Protein AF-A0A526PU59-F1 (afdb_monomer_lite)

pLDDT: mean 78.86, std 17.35, range [41.62, 95.44]

Secondary structure (DSSP, 8-state):
--HHHHHHHHHHHHHHHTTPPPEEEESSSGGGPEEEEPPHHHHHHHHHHHHHHHHHHHHHHSPPPTTS---------------

Structure (mmCIF, N/CA/C/O backbone):
data_AF-A0A526PU59-F1
#
_entry.id   AF-A0A526PU59-F1
#
loop_
_atom_site.group_PDB
_atom_site.id
_atom_site.type_symbol
_atom_site.label_atom_id
_atom_site.label_alt_id
_atom_site.label_comp_id
_atom_site.label_asym_id
_atom_site.label_entity_id
_atom_site.label_seq_id
_atom_site.pdbx_PDB_ins_code
_atom_site.Cartn_x
_atom_site.Cartn_y
_atom_site.Cartn_z
_atom_site.occupancy
_atom_site.B_iso_or_equiv
_atom_site.auth_seq_id
_atom_site.auth_comp_id
_atom_site.auth_asym_id
_atom_site.auth_atom_id
_atom_site.pdbx_PDB_model_num
ATOM 1 N N . MET A 1 1 ? 7.434 -1.201 -19.762 1.00 61.69 1 MET A N 1
ATOM 2 C CA . MET A 1 1 ? 6.733 -0.093 -19.068 1.00 61.69 1 MET A CA 1
ATOM 3 C C . MET A 1 1 ? 7.400 1.222 -19.451 1.00 61.69 1 MET A C 1
ATOM 5 O O . MET A 1 1 ? 8.577 1.184 -19.782 1.00 61.69 1 MET A O 1
ATOM 9 N N . SER A 1 2 ? 6.676 2.346 -19.483 1.00 79.50 2 SER A N 1
ATOM 10 C CA . SER A 1 2 ? 7.250 3.644 -19.873 1.00 79.50 2 SER A CA 1
ATOM 11 C C . SER A 1 2 ? 8.015 4.291 -18.710 1.00 79.50 2 SER A C 1
ATOM 13 O O . SER A 1 2 ? 7.744 4.004 -17.546 1.00 79.50 2 SER A O 1
ATOM 15 N N . GLU A 1 3 ? 8.943 5.201 -19.008 1.00 82.50 3 GLU A N 1
ATOM 16 C CA . GLU A 1 3 ? 9.663 6.015 -18.009 1.00 82.50 3 GLU A CA 1
ATOM 17 C C . GLU A 1 3 ? 8.703 6.763 -17.062 1.00 82.50 3 GLU A C 1
ATOM 19 O O . GLU A 1 3 ? 8.967 6.932 -15.872 1.00 82.50 3 GLU A O 1
ATOM 24 N N . ALA A 1 4 ? 7.532 7.158 -17.573 1.00 85.50 4 ALA A N 1
ATOM 25 C CA . ALA A 1 4 ? 6.462 7.746 -16.775 1.00 85.50 4 ALA A CA 1
ATOM 26 C C . ALA A 1 4 ? 5.963 6.796 -15.673 1.00 85.50 4 ALA A C 1
ATOM 28 O O . ALA A 1 4 ? 5.701 7.238 -14.559 1.00 85.50 4 ALA A O 1
ATOM 29 N N . THR A 1 5 ? 5.880 5.494 -15.956 1.00 84.19 5 THR A N 1
ATOM 30 C CA . THR A 1 5 ? 5.465 4.488 -14.975 1.00 84.19 5 THR A CA 1
ATOM 31 C C . THR A 1 5 ? 6.502 4.298 -13.869 1.00 84.19 5 THR A C 1
ATOM 33 O O . THR A 1 5 ? 6.131 4.225 -12.705 1.00 84.19 5 THR A O 1
ATOM 36 N N . ILE A 1 6 ? 7.797 4.269 -14.200 1.00 85.81 6 ILE A N 1
ATOM 37 C CA . ILE A 1 6 ? 8.871 4.116 -13.200 1.00 85.81 6 ILE A CA 1
ATOM 38 C C . ILE A 1 6 ? 8.899 5.321 -12.249 1.00 85.81 6 ILE A C 1
ATOM 40 O O . ILE A 1 6 ? 8.924 5.158 -11.031 1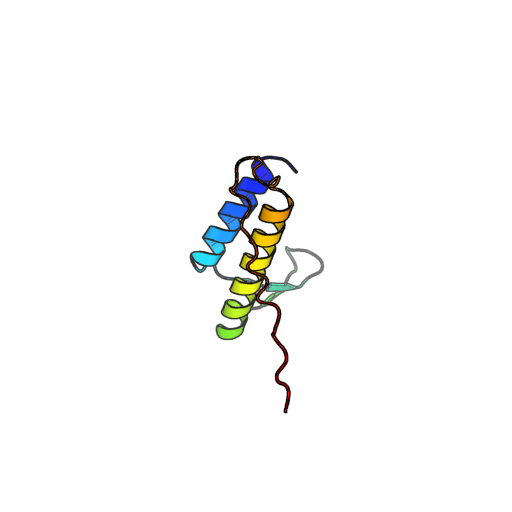.00 85.81 6 ILE A O 1
ATOM 44 N N . ARG A 1 7 ? 8.808 6.539 -12.795 1.00 88.75 7 ARG A N 1
ATOM 45 C CA . ARG A 1 7 ? 8.701 7.772 -12.000 1.00 88.75 7 ARG A CA 1
ATOM 46 C C . ARG A 1 7 ? 7.474 7.769 -11.088 1.00 88.75 7 ARG A C 1
ATOM 48 O O . ARG A 1 7 ? 7.595 8.106 -9.916 1.00 88.75 7 ARG A O 1
ATOM 55 N N . HIS A 1 8 ? 6.323 7.336 -11.599 1.00 89.69 8 HIS A N 1
ATOM 56 C CA . HIS A 1 8 ? 5.105 7.218 -10.800 1.00 89.69 8 HIS A CA 1
ATOM 57 C C . HIS A 1 8 ? 5.276 6.267 -9.602 1.00 89.69 8 HIS A C 1
ATOM 59 O O . HIS A 1 8 ? 4.816 6.563 -8.497 1.00 89.69 8 HIS A O 1
ATOM 65 N N . TRP A 1 9 ? 5.975 5.145 -9.790 1.00 89.44 9 TRP A N 1
ATOM 66 C CA . TRP A 1 9 ? 6.270 4.213 -8.702 1.00 89.44 9 TRP A CA 1
ATOM 67 C C . TRP A 1 9 ? 7.219 4.806 -7.656 1.00 89.44 9 TRP A C 1
ATOM 69 O O . TRP A 1 9 ? 6.963 4.659 -6.461 1.00 89.44 9 TRP A O 1
ATOM 79 N N . HIS A 1 10 ? 8.245 5.551 -8.076 1.00 91.75 10 HIS A N 1
ATOM 80 C CA . HIS A 1 10 ? 9.106 6.291 -7.147 1.00 91.75 10 HIS A CA 1
ATOM 81 C C . HIS A 1 10 ? 8.326 7.323 -6.325 1.00 91.75 10 HIS A C 1
ATOM 83 O O . HIS A 1 10 ? 8.448 7.348 -5.102 1.00 91.75 10 HIS A O 1
ATOM 89 N N . GLU A 1 11 ? 7.481 8.131 -6.969 1.00 94.38 11 GLU A N 1
ATOM 90 C CA . GLU A 1 11 ? 6.624 9.102 -6.277 1.00 94.38 11 GLU A CA 1
ATOM 91 C C . GLU A 1 11 ? 5.694 8.418 -5.268 1.00 94.38 11 GLU A C 1
ATOM 93 O O . GLU A 1 11 ? 5.488 8.916 -4.161 1.00 94.38 11 GLU A O 1
ATOM 98 N N . THR A 1 12 ? 5.159 7.249 -5.624 1.00 92.19 12 THR A N 1
ATOM 99 C CA . THR A 1 12 ? 4.304 6.455 -4.735 1.00 92.19 12 THR A CA 1
ATOM 100 C C . THR A 1 12 ? 5.072 5.964 -3.506 1.00 92.19 12 THR A C 1
ATOM 102 O O . THR A 1 12 ? 4.576 6.101 -2.387 1.00 92.19 12 THR A O 1
ATOM 105 N N . ALA A 1 13 ? 6.294 5.452 -3.673 1.00 93.19 13 ALA A N 1
ATOM 106 C CA . ALA A 1 13 ? 7.130 5.030 -2.550 1.00 93.19 13 ALA A CA 1
ATOM 107 C C . ALA A 1 13 ? 7.466 6.200 -1.607 1.00 93.19 13 ALA A C 1
ATOM 109 O O . ALA A 1 13 ? 7.358 6.056 -0.388 1.00 93.19 13 ALA A O 1
ATOM 110 N N . GLU A 1 14 ?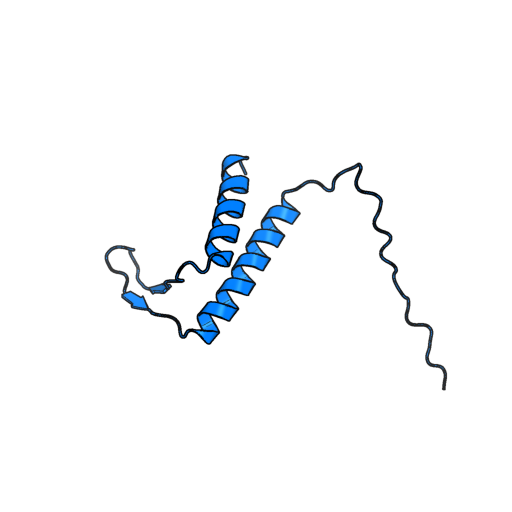 7.800 7.377 -2.147 1.00 94.75 14 GLU A N 1
ATOM 111 C CA . GLU A 1 14 ? 8.068 8.574 -1.335 1.00 94.75 14 GLU A CA 1
ATOM 112 C C . GLU A 1 14 ? 6.839 9.035 -0.549 1.00 94.75 14 GLU A C 1
ATOM 114 O O . GLU A 1 14 ? 6.931 9.345 0.639 1.00 94.75 14 GLU A O 1
ATOM 119 N N . ARG A 1 15 ? 5.658 9.010 -1.170 1.00 94.19 15 ARG A N 1
ATOM 120 C CA . ARG A 1 15 ? 4.388 9.319 -0.498 1.00 94.19 15 ARG A CA 1
ATOM 121 C C . ARG A 1 15 ? 4.097 8.361 0.657 1.00 94.19 15 ARG A C 1
ATOM 123 O O . ARG A 1 15 ? 3.717 8.793 1.749 1.00 94.19 15 ARG A O 1
ATOM 130 N N . LEU A 1 16 ? 4.341 7.065 0.452 1.00 93.25 16 LEU A N 1
ATOM 131 C CA . LEU A 1 16 ? 4.218 6.058 1.504 1.00 93.25 16 LEU A CA 1
ATOM 132 C C . LEU A 1 16 ? 5.193 6.335 2.656 1.00 93.25 16 LEU A C 1
ATOM 134 O O . LEU A 1 16 ? 4.759 6.336 3.810 1.00 93.25 16 LEU A O 1
ATOM 138 N N . ARG A 1 17 ? 6.469 6.638 2.371 1.00 92.81 17 ARG A N 1
ATOM 139 C CA . ARG A 1 17 ? 7.474 7.020 3.386 1.00 92.81 17 ARG A CA 1
ATOM 140 C C . ARG A 1 17 ? 7.097 8.301 4.130 1.00 92.81 17 ARG A C 1
ATOM 142 O O . ARG A 1 17 ? 7.289 8.371 5.342 1.00 92.81 17 ARG A O 1
ATOM 149 N N . GLY A 1 18 ? 6.492 9.261 3.431 1.00 92.62 18 GLY A N 1
ATOM 150 C CA . GLY A 1 18 ? 5.945 10.500 3.990 1.00 92.62 18 GLY A CA 1
ATOM 151 C C . GLY A 1 18 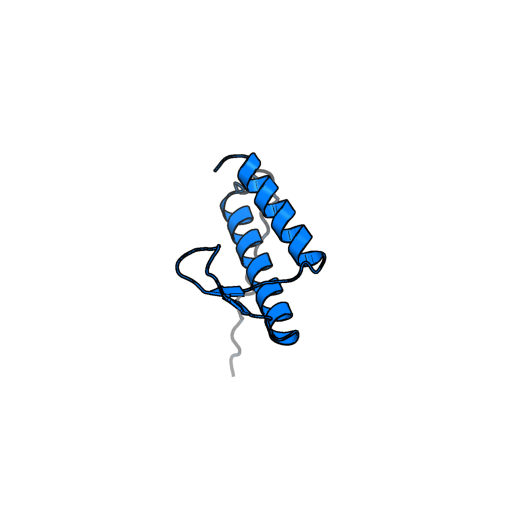? 4.750 10.300 4.927 1.00 92.62 18 GLY A C 1
ATOM 152 O O . GLY A 1 18 ? 4.277 11.260 5.531 1.00 92.62 18 GLY A O 1
ATOM 153 N N . GLY A 1 19 ? 4.271 9.063 5.086 1.00 89.94 19 GLY A N 1
ATOM 154 C CA . GLY A 1 19 ? 3.217 8.730 6.034 1.00 89.94 19 GLY A CA 1
ATOM 155 C C . GLY A 1 19 ? 1.816 8.922 5.473 1.00 89.94 19 GLY A C 1
ATOM 156 O O . GLY A 1 19 ? 0.877 9.068 6.256 1.00 89.94 19 GLY A O 1
ATOM 157 N N . GLU A 1 20 ? 1.654 8.888 4.146 1.00 88.44 20 GLU A N 1
ATOM 158 C CA . GLU A 1 20 ? 0.328 8.981 3.547 1.00 88.44 20 GLU A CA 1
ATOM 159 C C . GLU A 1 20 ? -0.633 7.930 4.154 1.00 88.44 20 GLU A C 1
ATOM 161 O O . GLU A 1 20 ? -0.224 6.780 4.404 1.00 88.44 20 GLU A O 1
ATOM 166 N N . PRO A 1 21 ? -1.894 8.308 4.460 1.00 85.75 21 PRO A N 1
ATOM 167 C CA . PRO A 1 21 ? -2.873 7.384 5.014 1.00 85.75 21 PRO A CA 1
ATOM 168 C C . PRO A 1 21 ? -3.190 6.246 4.042 1.00 85.75 21 PRO A C 1
ATOM 170 O O . PRO A 1 21 ? -3.578 6.479 2.899 1.00 85.75 21 PRO A O 1
ATOM 173 N N . LEU A 1 22 ? -3.098 5.009 4.530 1.00 90.06 22 LEU A N 1
ATOM 174 C CA . LEU A 1 22 ? -3.562 3.834 3.800 1.00 90.06 22 LEU A CA 1
ATOM 175 C C . LEU A 1 22 ? -5.058 3.634 4.046 1.00 90.06 22 LEU A C 1
ATOM 177 O O . LEU A 1 22 ? -5.499 3.576 5.196 1.00 90.06 22 LEU A O 1
ATOM 181 N N . ARG A 1 23 ? -5.822 3.506 2.960 1.00 86.94 23 ARG A N 1
ATOM 182 C CA . ARG A 1 23 ? -7.269 3.270 2.980 1.00 86.94 23 ARG A CA 1
ATOM 183 C C . ARG A 1 23 ? -7.563 1.956 2.281 1.00 86.94 23 ARG A C 1
ATOM 185 O O . ARG A 1 23 ? -7.104 1.744 1.161 1.00 86.94 23 ARG A O 1
ATOM 192 N N . LEU A 1 24 ? -8.333 1.092 2.932 1.00 87.56 24 LEU A N 1
ATOM 193 C CA . LEU A 1 24 ? -8.825 -0.131 2.315 1.00 87.56 24 LEU A CA 1
ATOM 194 C C . LEU A 1 24 ? -10.263 0.103 1.860 1.00 87.56 24 LEU A C 1
ATOM 196 O O . LEU A 1 24 ? -11.135 0.374 2.682 1.00 87.56 24 LEU A O 1
ATOM 200 N N . LEU A 1 25 ? -10.497 0.002 0.555 1.00 90.56 25 LEU A N 1
ATOM 201 C CA . LEU A 1 25 ? -11.824 0.114 -0.043 1.00 90.56 25 LEU A CA 1
ATOM 202 C C . LEU A 1 25 ? -12.327 -1.287 -0.395 1.00 90.56 25 LEU A C 1
ATOM 204 O O . LEU A 1 25 ? -11.660 -2.010 -1.133 1.00 90.56 25 LEU A O 1
ATOM 208 N N . ILE A 1 26 ? -13.495 -1.670 0.123 1.00 89.19 26 ILE A N 1
ATOM 209 C CA . ILE A 1 26 ? -14.132 -2.959 -0.174 1.00 89.19 26 ILE A CA 1
ATOM 210 C C . ILE A 1 26 ? -15.466 -2.714 -0.870 1.00 89.19 26 ILE A C 1
ATOM 212 O O . ILE A 1 26 ? -16.394 -2.169 -0.278 1.00 89.19 26 ILE A O 1
ATOM 216 N N . GLY A 1 27 ? -15.576 -3.141 -2.124 1.00 88.88 27 GLY A N 1
ATOM 217 C CA . GLY A 1 27 ? -16.817 -3.089 -2.889 1.00 88.88 27 GLY A CA 1
ATOM 218 C C . GLY A 1 27 ? -16.613 -3.504 -4.341 1.00 88.88 27 GLY A C 1
ATOM 219 O O . GLY A 1 27 ? -15.489 -3.539 -4.830 1.00 88.88 27 GLY A O 1
ATOM 220 N N . ASP A 1 28 ? -17.717 -3.794 -5.028 1.00 87.00 28 ASP A N 1
ATOM 221 C CA . ASP A 1 28 ? -17.715 -4.145 -6.458 1.00 87.00 28 ASP A CA 1
ATOM 222 C C . ASP A 1 28 ? -17.388 -2.931 -7.350 1.00 87.00 28 ASP A C 1
ATOM 224 O O . ASP A 1 28 ? -16.824 -3.045 -8.435 1.00 87.00 28 ASP A O 1
ATOM 228 N N . ARG A 1 29 ? -17.719 -1.723 -6.877 1.00 87.50 29 ARG A N 1
ATOM 229 C CA . ARG A 1 29 ? -17.432 -0.457 -7.562 1.00 87.50 29 ARG A CA 1
ATOM 230 C C . ARG A 1 29 ? -16.942 0.575 -6.559 1.00 87.50 29 ARG A C 1
ATOM 232 O O . ARG A 1 29 ? -17.477 0.652 -5.457 1.00 87.50 29 ARG A O 1
ATOM 239 N N . LEU A 1 30 ? -15.992 1.417 -6.972 1.00 79.81 30 LEU A N 1
ATOM 240 C CA . LEU A 1 30 ? -15.405 2.479 -6.139 1.00 79.81 30 LEU A CA 1
ATOM 241 C C . LEU A 1 30 ? -16.455 3.394 -5.493 1.00 79.81 30 LEU A C 1
ATOM 243 O O . LEU A 1 30 ? -16.349 3.734 -4.325 1.00 79.81 30 LEU A O 1
ATOM 247 N N . TYR A 1 31 ? -17.501 3.766 -6.231 1.00 82.56 31 TYR A N 1
ATOM 248 C CA . TYR A 1 31 ? -18.545 4.651 -5.704 1.00 82.56 31 TYR A CA 1
ATOM 249 C C . TYR A 1 31 ? -19.494 3.966 -4.700 1.00 82.56 31 TYR A C 1
ATOM 251 O O . TYR A 1 31 ? -20.265 4.649 -4.037 1.00 82.56 31 TYR A O 1
ATOM 259 N N . ASN A 1 32 ? -19.437 2.635 -4.591 1.00 84.81 32 ASN A N 1
ATOM 260 C CA . ASN A 1 32 ? -20.216 1.816 -3.659 1.00 84.81 32 ASN A CA 1
ATOM 261 C C . ASN A 1 32 ? -19.309 1.065 -2.664 1.00 84.81 32 ASN A C 1
ATOM 263 O O . ASN A 1 32 ? -19.745 0.088 -2.057 1.00 84.81 32 ASN A O 1
ATOM 267 N N . SER A 1 33 ? -18.041 1.461 -2.524 1.00 90.50 33 SER A N 1
ATOM 268 C CA . SER A 1 33 ? -17.119 0.785 -1.614 1.00 90.50 33 SER A CA 1
ATOM 269 C C . SER A 1 33 ? -17.264 1.285 -0.183 1.00 90.50 33 SER A C 1
ATOM 271 O O . SER A 1 33 ? -17.366 2.488 0.052 1.00 90.50 33 SER A O 1
ATOM 273 N N . SER A 1 34 ? -17.172 0.364 0.769 1.00 90.44 34 SER A N 1
ATOM 274 C CA . SER A 1 34 ? -16.970 0.687 2.177 1.00 90.44 34 SER A CA 1
ATOM 275 C C . SER A 1 34 ? -15.495 0.979 2.432 1.00 90.44 34 SER A C 1
ATOM 277 O O . SER A 1 34 ? -14.629 0.194 2.039 1.00 90.44 34 SER A O 1
ATOM 279 N N . GLU A 1 35 ? -15.207 2.088 3.111 1.00 90.19 35 GLU A N 1
ATOM 280 C CA . GLU A 1 35 ? -13.857 2.422 3.569 1.00 90.19 35 GLU A CA 1
ATOM 281 C C . GLU A 1 35 ? -13.605 1.806 4.950 1.00 90.19 35 GLU A C 1
ATOM 283 O O . GLU A 1 35 ? -14.380 2.003 5.886 1.00 90.19 35 GLU A O 1
ATOM 288 N N . ILE A 1 36 ? -12.507 1.061 5.077 1.00 88.38 36 ILE A N 1
ATOM 289 C CA . ILE A 1 36 ? -12.048 0.489 6.341 1.00 88.38 36 ILE A CA 1
ATOM 290 C C . ILE A 1 36 ? -10.780 1.212 6.776 1.00 88.38 36 ILE A C 1
ATOM 292 O O . ILE A 1 36 ? -9.763 1.216 6.075 1.00 88.38 36 ILE A O 1
ATOM 296 N N . MET A 1 37 ? -10.836 1.777 7.981 1.00 85.62 37 MET A N 1
ATOM 297 C CA . MET A 1 37 ? -9.654 2.289 8.656 1.00 85.62 37 MET A CA 1
ATOM 298 C C . MET A 1 37 ? -8.828 1.136 9.216 1.00 85.62 37 MET A C 1
ATOM 300 O O . MET A 1 37 ? -9.298 0.341 10.030 1.00 85.62 37 MET A O 1
ATOM 304 N N . LEU A 1 38 ? -7.573 1.067 8.790 1.00 88.38 38 LEU A N 1
ATOM 305 C CA . LEU A 1 38 ? -6.625 0.084 9.289 1.00 88.38 38 LEU A CA 1
ATOM 306 C C . LEU A 1 38 ? -6.150 0.458 10.697 1.00 88.38 38 LEU A C 1
ATOM 308 O O . LEU A 1 38 ? -5.897 1.627 10.995 1.00 88.38 38 LEU A O 1
ATOM 312 N N . ALA A 1 39 ? -5.959 -0.546 11.554 1.00 90.50 39 ALA A N 1
ATOM 313 C CA . ALA A 1 39 ? -5.293 -0.344 12.835 1.00 90.50 39 ALA A CA 1
ATOM 314 C C . ALA A 1 39 ? -3.870 0.194 12.607 1.00 90.50 39 ALA A C 1
ATOM 316 O O . ALA A 1 39 ? -3.150 -0.305 11.741 1.00 90.50 39 ALA A O 1
ATOM 317 N N . ALA A 1 40 ? -3.445 1.183 13.398 1.00 89.38 40 ALA A N 1
ATOM 318 C CA . ALA A 1 40 ? -2.175 1.880 13.176 1.00 89.38 40 ALA A CA 1
ATOM 319 C C . ALA A 1 40 ? -0.942 0.949 13.074 1.00 89.38 40 ALA A C 1
ATOM 321 O O . ALA A 1 40 ? -0.146 1.145 12.152 1.00 89.38 40 ALA A O 1
ATOM 322 N N . PRO A 1 41 ? -0.784 -0.096 13.919 1.00 92.44 41 PRO A N 1
ATOM 323 C CA . PRO A 1 41 ? 0.331 -1.035 13.779 1.00 92.44 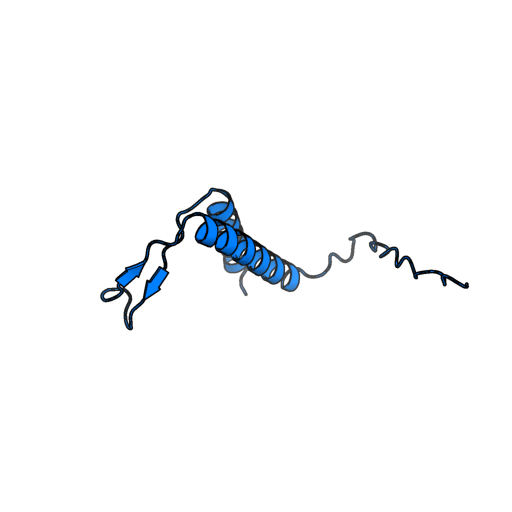41 PRO A CA 1
ATOM 324 C C . PRO A 1 41 ? 0.283 -1.826 12.466 1.00 92.44 41 PRO A C 1
ATOM 326 O O . PRO A 1 41 ? 1.309 -2.019 11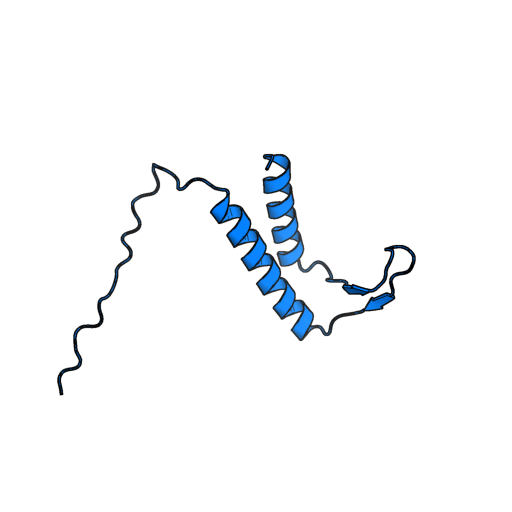.819 1.00 92.44 41 PRO A O 1
ATOM 329 N N . PHE A 1 42 ? -0.915 -2.239 12.044 1.00 91.38 42 PHE A N 1
ATOM 330 C CA . PHE A 1 42 ? -1.106 -2.971 10.795 1.00 91.38 42 PHE A CA 1
ATOM 331 C C . PHE A 1 42 ? -0.822 -2.085 9.578 1.00 91.38 42 PHE A C 1
ATOM 333 O O . PHE A 1 42 ? -0.080 -2.490 8.689 1.00 91.38 42 PHE A O 1
ATOM 340 N N . ALA A 1 43 ? -1.316 -0.843 9.574 1.00 91.94 43 ALA A N 1
ATOM 341 C CA . ALA A 1 43 ? -1.020 0.130 8.525 1.00 91.94 43 ALA A CA 1
ATOM 342 C C . ALA A 1 43 ? 0.489 0.411 8.405 1.00 91.94 43 ALA A C 1
ATOM 344 O O . ALA A 1 43 ? 1.007 0.564 7.301 1.00 91.94 43 ALA A O 1
ATOM 345 N N . ALA A 1 44 ? 1.208 0.458 9.531 1.00 90.94 44 ALA A N 1
ATOM 346 C CA . ALA A 1 44 ? 2.655 0.639 9.533 1.00 90.94 44 ALA A CA 1
ATOM 347 C C . ALA A 1 44 ? 3.402 -0.569 8.948 1.00 90.94 44 ALA A C 1
ATOM 349 O O . ALA A 1 44 ? 4.378 -0.367 8.228 1.00 90.94 44 ALA A O 1
ATOM 350 N N . SER A 1 45 ? 2.953 -1.797 9.235 1.00 94.31 45 SER A N 1
ATOM 351 C CA . SER A 1 45 ? 3.512 -3.013 8.625 1.00 94.31 45 SER A CA 1
ATOM 352 C C . SER A 1 45 ? 3.253 -3.037 7.123 1.00 94.31 45 SER A C 1
ATOM 354 O O . SER A 1 45 ? 4.197 -3.078 6.344 1.00 94.31 45 SER A O 1
ATOM 356 N N . LEU A 1 46 ? 1.989 -2.878 6.720 1.00 93.44 46 LEU A N 1
ATOM 357 C CA . LEU A 1 46 ? 1.576 -2.898 5.319 1.00 93.44 46 LEU A CA 1
ATOM 358 C C . LEU A 1 46 ? 2.323 -1.853 4.482 1.00 93.44 46 LEU A C 1
ATOM 360 O O . LEU A 1 46 ? 2.715 -2.118 3.353 1.00 93.44 46 LEU A O 1
ATOM 364 N N . ARG A 1 47 ? 2.563 -0.663 5.045 1.00 94.56 47 ARG A N 1
ATOM 365 C CA . ARG A 1 47 ? 3.368 0.375 4.393 1.00 94.56 47 ARG A CA 1
ATOM 366 C C . ARG A 1 47 ? 4.785 -0.103 4.074 1.00 94.56 47 ARG A C 1
ATOM 368 O O . ARG A 1 47 ? 5.276 0.196 2.991 1.00 94.56 47 ARG A O 1
ATOM 375 N N . LYS A 1 48 ? 5.451 -0.789 5.008 1.00 94.75 48 LYS A N 1
ATOM 376 C CA . LYS A 1 48 ? 6.814 -1.298 4.793 1.00 94.75 48 LYS A CA 1
ATOM 377 C C . LYS A 1 48 ? 6.832 -2.329 3.671 1.00 94.75 48 LYS A C 1
ATOM 379 O O . LYS A 1 48 ? 7.678 -2.227 2.790 1.00 94.75 48 LYS A O 1
ATOM 384 N N . ASP A 1 49 ? 5.866 -3.241 3.687 1.00 95.44 49 ASP A N 1
ATOM 385 C CA . ASP A 1 49 ? 5.756 -4.309 2.694 1.00 95.44 49 ASP A CA 1
ATOM 386 C C . ASP A 1 49 ? 5.509 -3.726 1.291 1.00 95.44 49 ASP A C 1
ATOM 388 O O . ASP A 1 49 ? 6.231 -4.043 0.350 1.00 95.44 49 ASP A O 1
ATOM 392 N N . LEU A 1 50 ? 4.586 -2.764 1.164 1.00 93.62 50 LEU A N 1
ATOM 393 C CA . LEU A 1 50 ? 4.310 -2.083 -0.108 1.00 93.62 50 LEU A CA 1
ATOM 394 C C . LEU A 1 50 ? 5.526 -1.334 -0.667 1.00 93.62 50 LEU A C 1
ATOM 396 O O . LEU A 1 50 ? 5.751 -1.345 -1.874 1.00 93.62 50 LEU A O 1
ATOM 400 N N . ILE A 1 51 ? 6.306 -0.669 0.191 1.00 93.88 51 ILE A N 1
ATOM 401 C CA . ILE A 1 51 ? 7.533 0.012 -0.244 1.00 93.88 51 ILE A CA 1
ATOM 402 C C . ILE A 1 51 ? 8.542 -1.012 -0.774 1.00 93.88 51 ILE A C 1
ATOM 404 O O . ILE A 1 51 ? 9.098 -0.796 -1.849 1.00 93.88 51 ILE A O 1
ATOM 408 N N . ALA A 1 52 ? 8.744 -2.124 -0.062 1.00 92.31 52 ALA A N 1
ATOM 409 C CA . ALA A 1 52 ? 9.673 -3.174 -0.474 1.00 92.31 52 ALA A CA 1
ATOM 410 C C . ALA A 1 52 ? 9.277 -3.797 -1.824 1.00 92.31 52 ALA A C 1
ATOM 412 O O . ALA A 1 52 ? 10.130 -3.984 -2.691 1.00 92.31 52 ALA A O 1
ATOM 413 N N . ASP A 1 53 ? 7.984 -4.046 -2.041 1.00 92.06 53 ASP A N 1
ATOM 414 C CA . ASP A 1 53 ? 7.478 -4.580 -3.309 1.00 92.06 53 ASP A CA 1
ATOM 415 C C . ASP A 1 53 ? 7.673 -3.596 -4.473 1.00 92.06 53 ASP A C 1
ATOM 417 O O . ASP A 1 53 ? 8.073 -3.997 -5.570 1.00 92.06 53 ASP A O 1
ATOM 421 N N . ILE A 1 54 ? 7.435 -2.297 -4.246 1.00 90.38 54 ILE A N 1
ATOM 422 C CA . ILE A 1 54 ? 7.681 -1.250 -5.248 1.00 90.38 54 ILE A CA 1
ATOM 423 C C . ILE A 1 54 ? 9.174 -1.178 -5.594 1.00 90.38 54 ILE A C 1
ATOM 425 O O . ILE A 1 54 ? 9.532 -1.133 -6.772 1.00 90.38 54 ILE A O 1
ATOM 429 N N . GLU A 1 55 ? 10.055 -1.199 -4.593 1.00 90.38 55 GLU A N 1
ATOM 430 C CA . GLU A 1 55 ? 11.508 -1.190 -4.796 1.00 90.38 55 GLU A CA 1
ATOM 431 C C . GLU A 1 55 ? 11.981 -2.423 -5.573 1.00 90.38 55 GLU A C 1
ATOM 433 O O . GLU A 1 55 ? 12.770 -2.290 -6.510 1.00 90.38 55 GLU A O 1
ATOM 438 N N . ALA A 1 56 ? 11.458 -3.607 -5.248 1.00 88.50 56 ALA A N 1
ATOM 439 C CA . ALA A 1 56 ? 11.763 -4.840 -5.964 1.00 88.50 56 ALA A CA 1
ATOM 440 C C . ALA A 1 56 ? 11.302 -4.783 -7.431 1.00 88.50 56 ALA A C 1
ATOM 442 O O . ALA A 1 56 ? 12.043 -5.196 -8.327 1.00 88.50 56 ALA A O 1
ATOM 443 N N . GLN A 1 57 ? 10.115 -4.225 -7.701 1.00 86.00 57 GLN A N 1
ATOM 444 C CA . GLN A 1 57 ? 9.642 -4.016 -9.072 1.00 86.00 57 GLN A CA 1
ATOM 445 C C . GLN A 1 57 ? 10.532 -3.038 -9.842 1.00 86.00 57 GLN A C 1
ATOM 447 O O . GLN A 1 57 ? 10.880 -3.310 -10.989 1.00 86.00 57 GLN A O 1
ATOM 452 N N . ILE A 1 58 ? 10.942 -1.925 -9.230 1.00 85.31 58 ILE A N 1
ATOM 453 C CA . ILE A 1 58 ? 11.844 -0.953 -9.862 1.00 85.31 58 ILE A CA 1
ATOM 454 C C . ILE A 1 58 ? 13.215 -1.586 -10.142 1.00 85.31 58 ILE A C 1
ATOM 456 O O . ILE A 1 58 ? 13.755 -1.422 -11.238 1.00 85.31 58 ILE A O 1
ATOM 460 N N . ALA A 1 59 ? 13.765 -2.343 -9.189 1.00 83.81 59 ALA A N 1
ATOM 461 C CA . ALA A 1 59 ? 15.042 -3.034 -9.344 1.00 83.81 59 ALA A CA 1
ATOM 462 C C . ALA A 1 59 ? 14.995 -4.067 -10.480 1.00 83.81 59 ALA A C 1
ATOM 464 O O . ALA A 1 59 ? 15.900 -4.103 -11.306 1.00 83.81 59 ALA A O 1
ATOM 465 N N . GLY A 1 60 ? 13.913 -4.845 -10.585 1.00 79.50 60 GLY A N 1
ATOM 466 C CA . GLY A 1 60 ? 13.719 -5.798 -11.683 1.00 79.50 60 GLY A CA 1
ATOM 467 C C . GLY A 1 60 ? 13.557 -5.149 -13.065 1.00 79.50 60 GLY A C 1
ATOM 468 O O . GLY A 1 60 ? 13.730 -5.816 -14.083 1.00 79.50 60 GLY A O 1
ATOM 469 N N . LEU A 1 61 ? 13.230 -3.854 -13.115 1.00 74.44 61 LEU A N 1
ATOM 470 C CA . LEU A 1 61 ? 13.083 -3.074 -14.347 1.00 74.44 61 LEU A CA 1
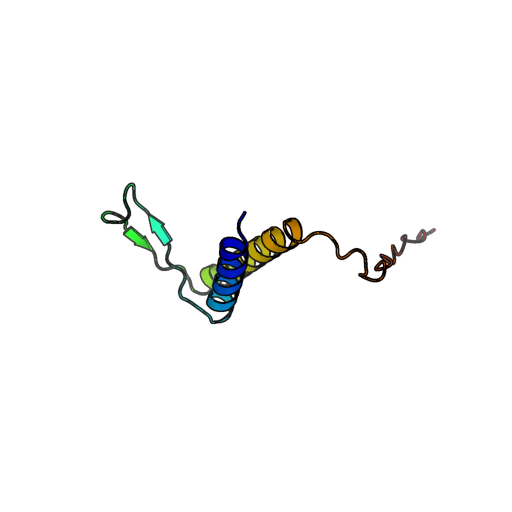ATOM 471 C C . LEU A 1 61 ? 14.335 -2.269 -14.708 1.00 74.44 61 LEU A C 1
ATOM 473 O O . LEU A 1 61 ? 14.458 -1.818 -15.848 1.00 74.44 61 LEU A O 1
ATOM 477 N N . THR A 1 62 ? 15.245 -2.076 -13.756 1.00 66.38 62 THR A N 1
ATOM 478 C CA . THR A 1 62 ? 16.511 -1.386 -13.981 1.00 66.38 62 THR A CA 1
ATOM 479 C C . THR A 1 62 ? 17.512 -2.424 -14.481 1.00 66.38 62 THR A C 1
ATOM 481 O O . THR A 1 62 ? 17.804 -3.371 -13.749 1.00 66.38 62 THR A O 1
ATOM 484 N N . PRO A 1 63 ? 18.037 -2.311 -15.717 1.00 62.41 63 PRO A N 1
ATOM 485 C CA . PRO A 1 63 ? 19.105 -3.197 -16.157 1.00 62.41 63 PRO A CA 1
ATOM 486 C C . PRO A 1 63 ? 20.254 -3.125 -15.145 1.00 62.41 63 PRO A C 1
ATOM 488 O O . PRO A 1 63 ? 20.538 -2.023 -14.665 1.00 62.41 63 PRO A O 1
ATOM 491 N N . PRO A 1 64 ? 20.919 -4.247 -14.810 1.00 62.56 64 PRO A N 1
ATOM 492 C CA . PRO A 1 64 ? 22.119 -4.174 -13.993 1.00 62.56 64 PRO A CA 1
ATOM 493 C C . PRO A 1 64 ? 23.081 -3.200 -14.673 1.00 62.56 64 PRO A C 1
ATOM 495 O O . PRO A 1 64 ? 23.339 -3.326 -15.872 1.00 62.56 64 PRO A O 1
ATOM 498 N N . ASP A 1 65 ? 23.541 -2.196 -13.928 1.00 60.66 65 ASP A N 1
ATOM 499 C CA . ASP A 1 65 ? 24.485 -1.216 -14.450 1.00 60.66 65 ASP A CA 1
ATOM 500 C C . ASP A 1 65 ? 25.735 -1.976 -14.930 1.00 60.66 65 ASP A C 1
ATOM 502 O O . ASP A 1 65 ? 26.400 -2.622 -14.114 1.00 60.66 65 ASP A O 1
ATOM 506 N N . PRO A 1 66 ? 26.065 -1.945 -16.234 1.00 59.81 66 PRO A N 1
ATOM 507 C CA . PRO A 1 66 ? 27.227 -2.653 -16.761 1.00 59.81 66 PRO A CA 1
ATOM 508 C C . PRO A 1 66 ? 28.552 -2.106 -16.205 1.00 59.81 66 PRO A C 1
ATOM 510 O O . PRO A 1 66 ? 29.581 -2.759 -16.358 1.00 59.81 66 PRO A O 1
ATOM 513 N N . ASN A 1 67 ? 28.528 -0.935 -15.558 1.00 58.47 67 ASN A N 1
ATOM 514 C CA . ASN A 1 67 ? 29.663 -0.315 -14.882 1.00 58.47 67 ASN A CA 1
ATOM 515 C C . ASN A 1 67 ? 29.574 -0.380 -13.350 1.00 58.47 67 ASN A C 1
ATOM 517 O O . ASN A 1 67 ? 30.480 0.131 -12.683 1.00 58.47 67 ASN A O 1
ATOM 521 N N . ALA A 1 68 ? 28.536 -0.999 -12.771 1.00 53.91 68 ALA A N 1
ATOM 522 C CA . ALA A 1 68 ? 28.546 -1.261 -11.338 1.00 53.91 68 ALA A CA 1
ATOM 523 C C . ALA A 1 68 ? 29.733 -2.189 -11.042 1.00 53.91 68 ALA A C 1
ATOM 525 O O . ALA A 1 68 ? 29.854 -3.240 -11.683 1.00 53.91 68 ALA A O 1
ATOM 526 N N . PRO A 1 69 ? 30.631 -1.832 -10.101 1.00 49.31 69 PRO A N 1
ATOM 527 C CA . PRO A 1 69 ? 31.692 -2.741 -9.703 1.00 49.31 69 PRO A CA 1
ATOM 528 C C . PRO A 1 69 ? 31.019 -4.040 -9.282 1.00 49.31 69 PRO A C 1
ATOM 530 O O . PRO A 1 69 ? 30.061 -3.999 -8.507 1.00 49.31 69 PRO A O 1
ATOM 533 N N . ALA A 1 70 ? 31.475 -5.169 -9.833 1.00 52.84 70 ALA A N 1
ATOM 534 C CA . ALA A 1 70 ? 30.986 -6.485 -9.460 1.00 52.84 70 ALA A CA 1
ATOM 535 C C . ALA A 1 70 ? 31.074 -6.580 -7.937 1.00 52.84 70 ALA A C 1
ATOM 537 O O . ALA A 1 70 ? 32.159 -6.721 -7.373 1.00 52.84 70 ALA A O 1
ATOM 538 N N . GLY A 1 71 ? 29.937 -6.393 -7.267 1.00 46.78 71 GLY A N 1
ATOM 539 C CA . GLY A 1 71 ? 29.845 -6.533 -5.833 1.00 46.78 71 GLY A CA 1
ATOM 540 C C . GLY A 1 71 ? 30.148 -7.988 -5.575 1.00 46.78 71 GLY A C 1
ATOM 541 O O . GLY A 1 71 ? 29.288 -8.838 -5.791 1.00 46.78 71 GLY A O 1
ATOM 542 N N . HIS A 1 72 ? 31.396 -8.283 -5.213 1.00 45.09 72 HIS A N 1
ATOM 543 C CA . HIS A 1 72 ? 31.774 -9.584 -4.713 1.00 45.09 72 HIS A CA 1
ATOM 544 C C . HIS A 1 72 ? 30.829 -9.859 -3.550 1.00 45.09 72 HIS A C 1
ATOM 546 O O . HIS A 1 72 ? 30.986 -9.306 -2.462 1.00 45.09 72 HIS A O 1
ATOM 552 N N . ALA A 1 73 ? 29.816 -10.686 -3.801 1.00 44.97 73 ALA A N 1
ATOM 553 C CA . ALA A 1 73 ? 29.159 -11.414 -2.748 1.00 44.97 73 ALA A CA 1
ATOM 554 C C . ALA A 1 73 ? 30.292 -12.173 -2.058 1.00 44.97 73 ALA A C 1
ATOM 556 O O . ALA A 1 73 ? 30.812 -13.155 -2.588 1.00 44.97 73 ALA A O 1
ATOM 557 N N . LEU A 1 74 ? 30.739 -11.654 -0.915 1.00 46.72 74 LEU A N 1
ATOM 558 C CA . LEU A 1 74 ? 31.496 -12.417 0.057 1.00 46.72 74 LEU A CA 1
ATOM 559 C C . LEU A 1 74 ? 30.544 -13.515 0.524 1.00 46.72 74 LEU A C 1
ATOM 561 O O . LEU A 1 74 ? 29.823 -13.380 1.508 1.00 46.72 74 LEU A O 1
ATOM 565 N N . VAL A 1 75 ? 30.495 -14.589 -0.261 1.00 41.62 75 VAL A N 1
ATOM 566 C CA . VAL A 1 75 ? 30.000 -15.883 0.169 1.00 41.62 75 VAL A CA 1
ATOM 567 C C . VAL A 1 75 ? 30.993 -16.323 1.232 1.00 41.62 75 VAL A C 1
ATOM 569 O O . VAL A 1 75 ? 32.032 -16.906 0.934 1.00 41.62 75 VAL A O 1
ATOM 572 N N . ILE A 1 76 ? 30.708 -15.973 2.483 1.00 46.78 76 ILE A N 1
ATOM 573 C CA . ILE A 1 76 ? 31.326 -16.644 3.616 1.00 46.78 76 ILE A CA 1
ATOM 574 C C . ILE A 1 76 ? 30.727 -18.049 3.590 1.00 46.78 76 ILE A C 1
ATOM 576 O O . ILE A 1 76 ? 29.610 -18.275 4.055 1.00 46.78 76 ILE A O 1
ATOM 580 N N . LEU A 1 77 ? 31.436 -18.973 2.942 1.00 50.47 77 LEU A N 1
ATOM 581 C CA . LEU A 1 77 ? 31.178 -20.396 3.095 1.00 50.47 77 LEU A CA 1
ATOM 582 C C . LEU A 1 77 ? 31.339 -20.709 4.590 1.00 50.47 77 LEU A C 1
ATOM 584 O O . LEU A 1 77 ? 32.351 -20.313 5.172 1.00 50.47 77 LEU A O 1
ATOM 588 N N . PRO A 1 78 ? 30.360 -21.357 5.241 1.00 45.19 78 PRO A N 1
ATOM 589 C CA . PRO A 1 78 ? 30.530 -21.777 6.618 1.00 45.19 78 PRO A CA 1
ATOM 590 C C . PRO A 1 78 ? 31.578 -22.890 6.630 1.00 45.19 78 PRO A C 1
ATOM 592 O O . PRO A 1 78 ? 31.282 -24.025 6.259 1.00 45.19 78 PRO A O 1
ATOM 595 N N . GLU A 1 79 ? 32.811 -22.553 7.010 1.00 51.19 79 GLU A N 1
ATOM 596 C CA . GLU A 1 79 ? 33.805 -23.564 7.345 1.00 51.19 79 GLU A CA 1
ATOM 597 C C . GLU A 1 79 ? 33.274 -24.412 8.504 1.00 51.19 79 GLU A C 1
ATOM 599 O O . GLU A 1 79 ? 32.722 -23.925 9.497 1.00 51.19 79 GLU A O 1
ATOM 604 N N . GLU A 1 80 ? 33.388 -25.711 8.282 1.00 47.91 80 GLU A N 1
ATOM 605 C CA . GLU A 1 80 ? 32.949 -26.817 9.107 1.00 47.91 80 GLU A CA 1
ATOM 606 C C . GLU A 1 80 ? 33.247 -26.588 10.598 1.00 47.91 80 GLU A C 1
ATOM 608 O O . GLU A 1 80 ? 34.398 -26.490 11.020 1.00 47.91 80 GLU A O 1
ATOM 613 N N . ARG A 1 81 ? 32.202 -26.585 11.440 1.00 49.62 81 ARG A N 1
ATOM 614 C CA . ARG A 1 81 ? 32.377 -26.945 12.854 1.00 49.62 81 ARG A CA 1
ATOM 615 C C . ARG A 1 81 ? 32.603 -28.451 12.915 1.00 49.62 81 ARG A C 1
ATOM 617 O O . ARG A 1 81 ? 31.655 -29.209 13.110 1.00 49.62 81 ARG A O 1
ATOM 624 N N . THR A 1 82 ? 33.843 -28.879 12.732 1.00 48.78 82 THR A N 1
ATOM 625 C CA . THR A 1 82 ? 34.273 -30.209 13.159 1.00 48.78 82 THR A CA 1
ATOM 626 C C . THR A 1 82 ? 34.338 -30.235 14.685 1.00 48.78 82 THR A C 1
ATOM 628 O O . THR A 1 82 ? 34.740 -29.259 15.326 1.00 48.78 82 THR A O 1
ATOM 631 N N . ALA A 1 83 ? 33.817 -31.333 15.227 1.00 46.03 83 ALA A N 1
ATOM 632 C CA . ALA A 1 83 ? 33.718 -31.669 16.642 1.00 46.03 83 ALA A CA 1
ATOM 633 C C . ALA A 1 83 ? 35.079 -31.827 17.335 1.00 46.03 83 ALA A C 1
ATOM 635 O O . ALA A 1 83 ? 36.073 -32.115 16.631 1.00 46.03 83 ALA A O 1
#

Foldseek 3Di:
DDPVVLVVLVVVLVCLVVVPADWDWDDPDPVPTDIDHDDPVVSVVVSVVSSVVSVVVSVVVDPDDPPDPPPPPPPPPPDDPDD

Sequence (83 aa):
MSEATIRHWHETAERLRGGEPLRLLIGDRLYNSSEIMLAAPFAASLRKDLIADIEAQIAGLTPPDPNAPAGHALVILPEERTA

Radius of gyration: 19.95 Å; chains: 1; bounding box: 54×42×36 Å